Protein AF-A0A3D2MHR7-F1 (afdb_monomer_lite)

Radius of gyration: 10.19 Å; chains: 1; bounding box: 23×19×29 Å

Structure (mmCIF, N/CA/C/O backbone):
data_AF-A0A3D2MHR7-F1
#
_entry.id   AF-A0A3D2MHR7-F1
#
loop_
_atom_site.group_PDB
_atom_site.id
_atom_site.type_symbol
_atom_site.label_atom_id
_atom_site.label_alt_id
_atom_site.label_comp_id
_atom_site.label_asym_id
_atom_site.label_entity_id
_atom_site.label_seq_id
_atom_site.pdbx_PDB_ins_code
_atom_site.Cartn_x
_atom_site.Cartn_y
_atom_site.Cartn_z
_atom_site.occupancy
_atom_site.B_iso_or_equiv
_atom_site.auth_seq_id
_atom_site.auth_comp_id
_atom_site.auth_asym_id
_atom_site.auth_atom_id
_atom_site.pdbx_PDB_model_num
ATOM 1 N N . MET A 1 1 ? 16.223 -2.093 -6.503 1.00 63.22 1 MET A N 1
ATOM 2 C CA . MET A 1 1 ? 15.446 -3.313 -6.807 1.00 63.22 1 MET A CA 1
ATOM 3 C C . MET A 1 1 ? 14.287 -3.368 -5.827 1.00 63.22 1 MET A C 1
ATOM 5 O O . MET A 1 1 ? 14.476 -2.865 -4.720 1.00 63.22 1 MET A O 1
ATOM 9 N N . PRO A 1 2 ? 13.109 -3.881 -6.209 1.00 74.50 2 PRO A N 1
ATOM 10 C CA . PRO A 1 2 ? 12.015 -4.038 -5.258 1.00 74.50 2 PRO A CA 1
ATOM 11 C C . PRO A 1 2 ? 12.466 -4.977 -4.137 1.00 74.50 2 PRO A C 1
ATOM 13 O O . PRO A 1 2 ? 13.126 -5.984 -4.405 1.00 74.50 2 PRO A O 1
ATOM 16 N N . ASN A 1 3 ? 12.143 -4.641 -2.889 1.00 83.56 3 ASN A N 1
ATOM 17 C CA . ASN A 1 3 ? 12.415 -5.542 -1.779 1.00 83.56 3 ASN A CA 1
ATOM 18 C C . ASN A 1 3 ? 11.484 -6.755 -1.920 1.00 83.56 3 ASN A C 1
ATOM 20 O O . ASN A 1 3 ? 10.258 -6.622 -1.870 1.00 83.56 3 ASN A O 1
ATOM 24 N N . GLN A 1 4 ? 12.071 -7.937 -2.111 1.00 85.62 4 GLN A N 1
ATOM 25 C CA . GLN A 1 4 ? 11.316 -9.177 -2.281 1.00 85.62 4 GLN A CA 1
ATOM 26 C C . GLN A 1 4 ? 10.478 -9.519 -1.043 1.00 85.62 4 GLN A C 1
ATOM 28 O O . GLN A 1 4 ? 9.408 -10.103 -1.194 1.00 85.62 4 GLN A O 1
ATOM 33 N N . GLN A 1 5 ? 10.905 -9.100 0.151 1.00 88.38 5 GLN A N 1
ATOM 34 C CA . GLN A 1 5 ? 10.154 -9.284 1.392 1.00 88.38 5 GLN A CA 1
ATOM 35 C C . GLN A 1 5 ? 8.856 -8.467 1.389 1.00 88.38 5 GLN A C 1
ATOM 37 O O . GLN A 1 5 ? 7.790 -9.002 1.678 1.00 88.38 5 GLN A O 1
ATOM 42 N N . HIS A 1 6 ? 8.912 -7.196 0.979 1.00 89.06 6 HIS A N 1
ATOM 43 C CA . HIS A 1 6 ? 7.721 -6.344 0.875 1.00 89.06 6 HIS A CA 1
ATOM 44 C C . HIS A 1 6 ? 6.741 -6.864 -0.176 1.00 89.06 6 HIS A C 1
ATOM 46 O O . HIS A 1 6 ? 5.529 -6.861 0.036 1.00 89.06 6 HIS A O 1
ATOM 52 N N . LEU A 1 7 ? 7.268 -7.365 -1.295 1.00 90.12 7 LEU A N 1
ATOM 53 C CA . LEU A 1 7 ? 6.444 -7.989 -2.319 1.00 90.12 7 LEU A CA 1
ATOM 54 C C . LEU A 1 7 ? 5.779 -9.272 -1.805 1.00 90.12 7 LEU A C 1
ATOM 56 O O . LEU A 1 7 ? 4.614 -9.516 -2.101 1.00 90.12 7 LEU A O 1
ATOM 60 N N . ALA A 1 8 ? 6.505 -10.085 -1.035 1.00 90.88 8 ALA A N 1
ATOM 61 C CA . ALA A 1 8 ? 5.966 -11.297 -0.430 1.00 90.88 8 ALA A CA 1
ATOM 62 C C . ALA A 1 8 ? 4.842 -10.981 0.568 1.00 90.88 8 ALA A C 1
ATOM 64 O O . ALA A 1 8 ? 3.820 -11.658 0.538 1.00 90.88 8 ALA A O 1
ATOM 65 N N . LEU A 1 9 ? 4.987 -9.928 1.378 1.00 91.62 9 LEU A N 1
ATOM 66 C CA . LEU A 1 9 ? 3.934 -9.465 2.289 1.00 91.62 9 LEU A CA 1
ATOM 67 C C . LEU A 1 9 ? 2.673 -9.045 1.524 1.00 91.62 9 LEU A C 1
ATOM 69 O O . LEU A 1 9 ? 1.583 -9.510 1.841 1.00 91.62 9 LEU A O 1
ATOM 73 N N . LEU A 1 10 ? 2.816 -8.250 0.458 1.00 89.75 10 LEU A N 1
ATOM 74 C CA . LEU A 1 10 ? 1.674 -7.874 -0.385 1.00 89.75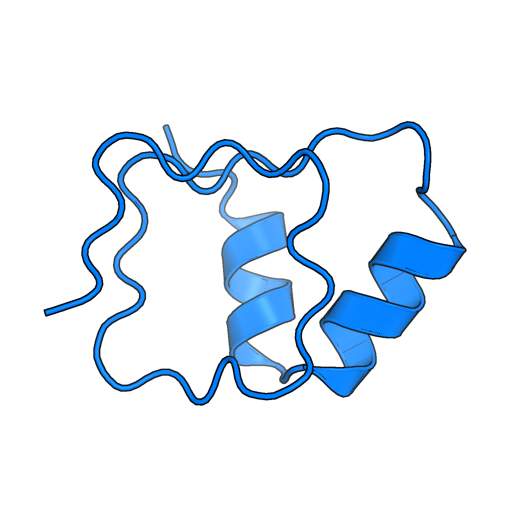 10 LEU A CA 1
ATOM 75 C C . LEU A 1 10 ? 1.027 -9.079 -1.085 1.00 89.75 10 LEU A C 1
ATOM 77 O O . LEU A 1 10 ? -0.184 -9.080 -1.293 1.00 89.75 10 LEU A O 1
ATOM 81 N N . LYS A 1 11 ? 1.808 -10.108 -1.442 1.00 89.38 11 LYS A N 1
ATOM 82 C CA . LYS A 1 11 ? 1.291 -11.361 -2.023 1.00 89.38 11 LYS A CA 1
ATOM 83 C C . LYS A 1 11 ? 0.532 -12.222 -1.015 1.00 89.38 11 LYS A C 1
ATOM 85 O O . LYS A 1 11 ? -0.345 -12.971 -1.428 1.00 89.38 11 LYS A O 1
ATOM 90 N N . GLN A 1 12 ? 0.868 -12.132 0.271 1.00 89.69 12 GLN A N 1
ATOM 91 C CA . GLN A 1 12 ? 0.139 -12.814 1.346 1.00 89.69 12 GLN A CA 1
ATOM 92 C C . GLN A 1 12 ? -1.190 -12.120 1.669 1.00 89.69 12 GLN A C 1
ATOM 94 O O . GLN A 1 12 ? -2.103 -12.761 2.179 1.00 89.69 12 GLN A O 1
ATOM 99 N N . GLY A 1 13 ? -1.317 -10.837 1.325 1.00 91.81 13 GLY A N 1
ATOM 100 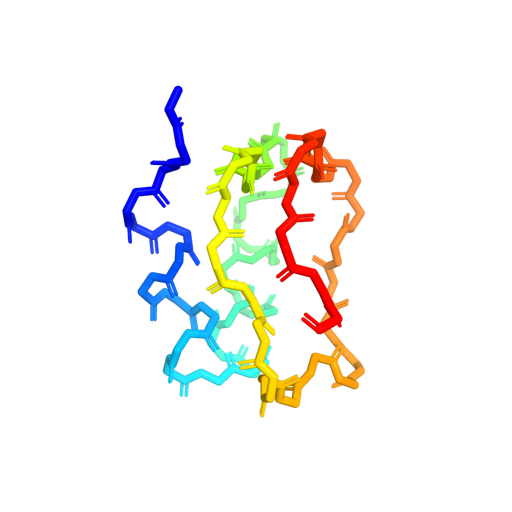C CA . GLY A 1 13 ? -2.556 -10.078 1.417 1.00 91.81 13 GLY A CA 1
ATOM 101 C C . GLY A 1 13 ? -2.367 -8.715 2.075 1.00 91.81 13 GLY A C 1
ATOM 102 O O . GLY A 1 13 ? -1.352 -8.423 2.710 1.00 91.81 13 GLY A O 1
ATOM 103 N N . VAL A 1 14 ? -3.385 -7.866 1.936 1.00 93.12 14 VAL A N 1
ATOM 104 C CA . VAL A 1 14 ? -3.371 -6.503 2.488 1.00 93.12 14 VAL A CA 1
ATOM 105 C C . VAL A 1 14 ? -3.399 -6.480 4.017 1.00 93.12 14 VAL A C 1
ATOM 107 O O . VAL A 1 14 ? -2.876 -5.544 4.614 1.00 93.12 14 VAL A O 1
ATOM 110 N N . GLU A 1 15 ? -3.947 -7.513 4.662 1.00 92.56 15 GLU A N 1
ATOM 111 C CA . GLU A 1 15 ? -3.976 -7.635 6.125 1.00 92.56 15 GLU A CA 1
ATOM 112 C C . GLU A 1 15 ? -2.567 -7.790 6.704 1.00 92.56 15 GLU A C 1
ATOM 114 O O . GLU A 1 15 ? -2.143 -6.948 7.495 1.00 92.56 15 GLU A O 1
ATOM 119 N N . GLY A 1 16 ? -1.801 -8.783 6.237 1.00 92.50 16 GLY A N 1
ATOM 120 C CA . GLY A 1 16 ? -0.422 -9.001 6.689 1.00 92.50 16 GLY A CA 1
ATOM 121 C C . GLY A 1 16 ? 0.499 -7.825 6.355 1.00 92.50 16 GLY A C 1
ATOM 122 O O . GLY A 1 16 ? 1.335 -7.425 7.166 1.00 92.50 16 GLY A O 1
ATOM 123 N N . TRP A 1 17 ? 0.294 -7.194 5.196 1.00 94.06 17 TRP A N 1
ATOM 124 C CA . TRP A 1 17 ? 0.975 -5.945 4.860 1.00 94.06 17 TRP A CA 1
ATOM 125 C C . TRP A 1 17 ? 0.685 -4.827 5.869 1.00 94.06 17 TRP A C 1
ATOM 127 O O . TRP A 1 17 ? 1.600 -4.145 6.336 1.00 94.06 17 TRP A O 1
ATOM 137 N N . ASN A 1 18 ? -0.586 -4.637 6.220 1.00 94.25 18 ASN A N 1
ATOM 138 C CA . ASN A 1 18 ? -1.007 -3.593 7.146 1.00 94.25 18 ASN A CA 1
ATOM 139 C C . ASN A 1 18 ? -0.523 -3.861 8.575 1.00 94.25 18 ASN A C 1
ATOM 141 O O . ASN A 1 18 ? -0.142 -2.915 9.265 1.00 94.25 18 ASN A O 1
ATOM 145 N N . GLU A 1 19 ? -0.502 -5.116 9.025 1.00 94.50 19 GLU A N 1
ATOM 146 C CA . GLU A 1 19 ? 0.090 -5.491 10.314 1.00 94.50 19 GLU A CA 1
ATOM 147 C C . GLU A 1 19 ? 1.585 -5.192 10.357 1.00 94.50 19 GLU A C 1
ATOM 149 O O . GLU A 1 19 ? 2.061 -4.572 11.312 1.00 94.50 19 GLU A O 1
ATOM 154 N N . TRP A 1 20 ? 2.313 -5.544 9.297 1.00 92.94 20 TRP A N 1
ATOM 155 C CA . TRP A 1 20 ? 3.726 -5.204 9.181 1.00 92.94 20 TRP A CA 1
ATOM 156 C C . TRP A 1 20 ? 3.938 -3.681 9.196 1.00 92.94 20 TRP A 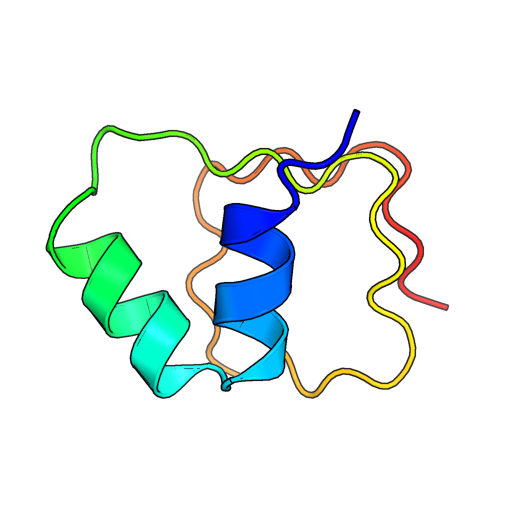C 1
ATOM 158 O O . TRP A 1 20 ? 4.783 -3.182 9.939 1.00 92.94 20 TRP A O 1
ATOM 168 N N . ARG A 1 21 ? 3.107 -2.902 8.487 1.00 94.25 21 ARG A N 1
ATOM 169 C CA . ARG A 1 21 ? 3.177 -1.427 8.520 1.00 94.25 21 ARG A CA 1
ATOM 170 C C . ARG A 1 21 ? 2.894 -0.832 9.897 1.00 94.25 21 ARG A C 1
ATOM 172 O O . ARG A 1 21 ? 3.496 0.185 10.233 1.00 94.25 21 ARG A O 1
ATOM 179 N N . LYS A 1 22 ? 2.016 -1.443 10.700 1.00 93.75 22 LYS A N 1
ATOM 180 C CA . LYS A 1 22 ? 1.769 -1.007 12.087 1.00 93.75 22 LYS A CA 1
ATOM 181 C C . LYS A 1 22 ? 2.994 -1.215 12.977 1.00 93.75 22 LYS A C 1
ATOM 183 O O . LYS A 1 22 ? 3.258 -0.381 13.834 1.00 93.75 22 LYS A O 1
ATOM 188 N N . GLN A 1 23 ? 3.726 -2.309 12.772 1.00 93.81 23 GLN A N 1
ATOM 189 C CA . GLN A 1 23 ? 4.934 -2.626 13.539 1.00 93.81 23 GLN A CA 1
ATOM 190 C C . GLN A 1 23 ? 6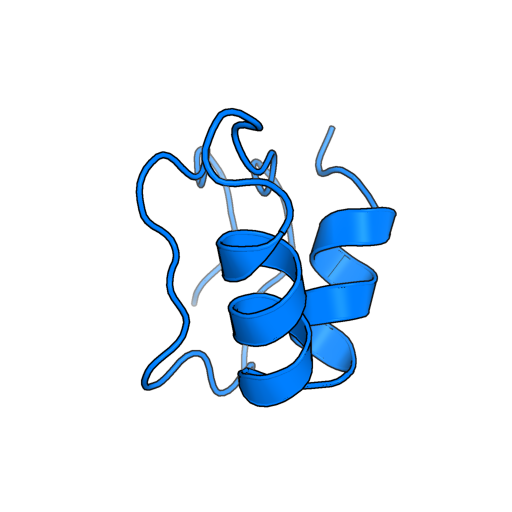.154 -1.820 13.065 1.00 93.81 23 GLN A C 1
ATOM 192 O O . GLN A 1 23 ? 7.011 -1.470 13.872 1.00 93.81 23 GLN A O 1
ATOM 197 N N . HIS A 1 24 ? 6.201 -1.470 11.776 1.00 91.75 24 HIS A N 1
ATOM 198 C CA . HIS A 1 24 ? 7.327 -0.785 11.138 1.00 91.75 24 HIS A CA 1
ATOM 199 C C . HIS A 1 24 ? 6.915 0.554 10.495 1.00 91.75 24 HIS A C 1
ATOM 201 O O . HIS A 1 24 ? 7.078 0.732 9.285 1.00 91.75 24 HIS A O 1
ATOM 207 N N . PRO A 1 25 ? 6.400 1.536 11.262 1.00 91.12 25 PRO A N 1
ATOM 208 C CA . PRO A 1 25 ? 5.927 2.798 10.690 1.00 91.12 25 PRO A CA 1
ATOM 209 C C . PRO A 1 25 ? 7.063 3.629 10.075 1.00 91.12 25 PRO A C 1
ATOM 211 O O . PRO A 1 25 ? 6.860 4.268 9.043 1.00 91.12 25 PRO A O 1
ATOM 214 N N . ALA A 1 26 ? 8.261 3.578 10.668 1.00 91.19 26 ALA A N 1
ATOM 215 C CA . ALA A 1 26 ? 9.441 4.321 10.218 1.00 91.19 26 ALA A CA 1
ATOM 216 C C . ALA A 1 26 ? 10.141 3.698 8.996 1.00 91.19 26 ALA A C 1
ATOM 218 O O . ALA A 1 26 ? 10.959 4.357 8.352 1.00 91.19 26 ALA A O 1
ATOM 219 N N . GLU A 1 27 ? 9.846 2.437 8.673 1.00 90.44 27 GLU A N 1
ATOM 220 C CA . GLU A 1 27 ? 10.461 1.759 7.538 1.00 90.44 27 GLU A CA 1
ATOM 221 C C . GLU A 1 27 ? 9.737 2.134 6.244 1.00 90.44 27 GLU A C 1
ATOM 223 O O . GLU A 1 27 ? 8.515 2.025 6.146 1.00 90.44 27 GLU A O 1
ATOM 228 N N . GLN A 1 28 ? 10.496 2.586 5.244 1.00 90.25 28 GLN A N 1
ATOM 229 C CA . GLN A 1 28 ? 9.949 2.984 3.950 1.00 90.25 28 GLN A CA 1
ATOM 230 C C . GLN A 1 28 ? 9.863 1.777 3.012 1.00 90.25 28 GLN A C 1
ATOM 232 O O . GLN A 1 28 ? 10.897 1.225 2.607 1.00 90.25 28 GLN A O 1
ATOM 237 N N . PRO A 1 29 ? 8.654 1.366 2.597 1.00 91.31 29 PRO A N 1
ATOM 238 C CA . PRO A 1 29 ? 8.530 0.183 1.774 1.00 91.31 29 PRO A CA 1
ATOM 239 C C . PRO A 1 29 ? 9.076 0.409 0.363 1.00 91.31 29 PRO A C 1
ATOM 241 O O . PRO A 1 29 ? 8.593 1.245 -0.396 1.00 91.31 29 PRO A O 1
ATOM 244 N N . THR A 1 30 ? 10.088 -0.364 -0.026 1.00 91.25 30 THR A N 1
ATOM 245 C CA . THR A 1 30 ? 10.654 -0.299 -1.380 1.00 91.25 30 THR A CA 1
ATOM 246 C C . THR A 1 30 ? 9.961 -1.290 -2.312 1.00 91.25 30 THR A C 1
ATOM 248 O O . THR A 1 30 ? 10.293 -2.475 -2.325 1.00 91.25 30 THR A O 1
ATOM 251 N N . LEU A 1 31 ? 9.021 -0.793 -3.115 1.00 89.88 31 LEU A N 1
ATOM 252 C CA . LEU A 1 31 ? 8.248 -1.545 -4.113 1.00 89.88 31 LEU A CA 1
ATOM 253 C C . LEU A 1 31 ? 8.585 -1.112 -5.553 1.00 89.88 31 LEU A C 1
ATOM 255 O O . LEU A 1 31 ? 7.912 -1.483 -6.510 1.00 89.88 31 LEU A O 1
ATOM 259 N N . GLY A 1 32 ? 9.633 -0.310 -5.736 1.00 91.94 32 GLY A N 1
ATOM 260 C CA . GLY A 1 32 ? 9.977 0.249 -7.035 1.00 91.94 32 GLY A CA 1
ATOM 261 C C . GLY A 1 32 ? 10.439 -0.831 -8.012 1.00 91.94 32 GLY A C 1
ATOM 262 O O . GLY A 1 32 ? 11.355 -1.595 -7.706 1.00 91.94 32 GLY A O 1
ATOM 263 N N . GLY A 1 33 ? 9.820 -0.893 -9.191 1.00 90.06 33 GLY A N 1
ATOM 264 C CA . GLY A 1 33 ? 10.060 -1.957 -10.171 1.00 90.06 33 GLY A CA 1
ATOM 265 C C . GLY A 1 33 ? 9.352 -3.277 -9.858 1.00 90.06 33 GLY A C 1
ATOM 266 O O . GLY A 1 33 ? 9.580 -4.250 -10.570 1.00 90.06 33 GLY A O 1
ATOM 267 N N . ALA A 1 34 ? 8.537 -3.341 -8.799 1.00 91.31 34 ALA A N 1
ATOM 268 C CA . ALA A 1 34 ? 7.732 -4.518 -8.496 1.00 91.31 34 ALA A CA 1
ATOM 269 C C . ALA A 1 34 ? 6.646 -4.738 -9.551 1.00 91.31 34 ALA A C 1
ATOM 271 O O . ALA A 1 34 ? 6.036 -3.780 -10.020 1.00 91.31 34 ALA A O 1
ATOM 272 N N . ASP A 1 35 ? 6.363 -6.000 -9.861 1.00 90.31 35 ASP A N 1
ATOM 273 C CA . ASP A 1 35 ? 5.162 -6.375 -10.598 1.00 90.31 35 ASP A CA 1
ATOM 274 C C . ASP A 1 35 ? 3.999 -6.541 -9.615 1.00 90.31 35 ASP A C 1
ATOM 276 O O . ASP A 1 35 ? 3.980 -7.487 -8.826 1.00 90.31 35 ASP A O 1
ATOM 280 N N . LEU A 1 36 ? 3.078 -5.579 -9.631 1.00 89.12 36 LEU A N 1
ATOM 281 C CA . LEU A 1 36 ? 1.894 -5.514 -8.775 1.00 89.12 36 LEU A CA 1
ATOM 282 C C . LEU A 1 36 ? 0.600 -5.728 -9.580 1.00 89.12 36 LEU A C 1
ATOM 284 O O . LEU A 1 36 ? -0.499 -5.470 -9.085 1.00 89.12 36 LEU A O 1
ATOM 288 N N . ARG A 1 37 ? 0.711 -6.180 -10.835 1.00 90.00 37 ARG A N 1
ATOM 289 C CA . ARG A 1 37 ? -0.438 -6.381 -11.723 1.00 90.00 37 ARG A CA 1
ATOM 290 C C . ARG A 1 37 ? -1.399 -7.423 -11.165 1.00 90.00 37 ARG A C 1
ATOM 292 O O . ARG A 1 37 ? -0.985 -8.483 -10.702 1.00 90.00 37 ARG A O 1
ATOM 299 N N . GLY A 1 38 ? -2.693 -7.117 -11.228 1.00 87.88 38 GLY A N 1
ATOM 300 C CA . GLY A 1 38 ? -3.758 -8.007 -10.757 1.00 87.88 38 GLY A CA 1
ATOM 301 C C . GLY A 1 38 ? -3.799 -8.216 -9.238 1.00 87.88 38 GLY A C 1
ATOM 302 O O . GLY A 1 38 ? -4.650 -8.963 -8.761 1.00 87.88 38 GLY A O 1
ATOM 303 N N . MET A 1 39 ? -2.919 -7.568 -8.465 1.00 89.94 39 MET A N 1
ATOM 304 C CA . MET A 1 39 ? -2.962 -7.640 -7.008 1.00 89.94 39 MET A CA 1
ATOM 305 C C . MET A 1 39 ? -4.102 -6.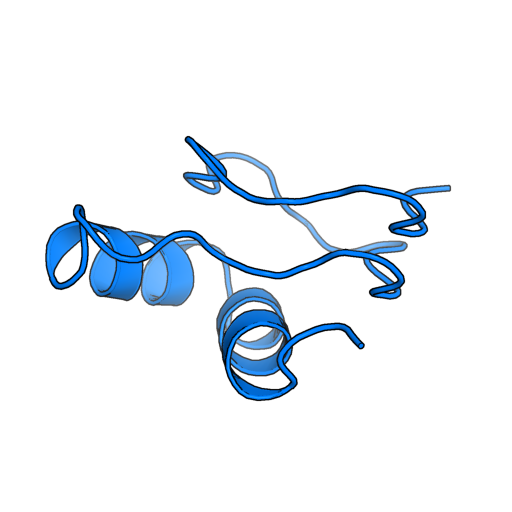771 -6.479 1.00 89.94 39 MET A C 1
ATOM 307 O O . MET A 1 39 ? -4.220 -5.595 -6.828 1.00 89.94 39 MET A O 1
ATOM 311 N N . ASN A 1 40 ? -4.920 -7.335 -5.591 1.00 88.25 40 ASN A N 1
ATOM 312 C CA . ASN A 1 40 ? -5.905 -6.555 -4.857 1.00 88.25 40 ASN A CA 1
ATOM 313 C C . ASN A 1 40 ? -5.197 -5.763 -3.748 1.00 88.25 40 ASN A C 1
ATOM 315 O O . ASN A 1 40 ? -4.969 -6.277 -2.657 1.00 88.25 40 ASN A O 1
ATOM 319 N N . LEU A 1 41 ? -4.823 -4.522 -4.056 1.00 89.00 41 LEU A N 1
ATOM 320 C CA . LEU A 1 41 ? -4.201 -3.583 -3.117 1.00 89.00 41 LEU A CA 1
ATOM 321 C C . LEU A 1 41 ? -5.229 -2.660 -2.443 1.00 89.00 41 LEU A C 1
ATOM 323 O O . LEU A 1 41 ? -4.850 -1.672 -1.809 1.00 89.00 41 LEU A O 1
ATOM 327 N N . SER A 1 42 ? -6.529 -2.945 -2.578 1.00 89.25 42 SER A N 1
ATOM 328 C CA . SER A 1 42 ? -7.570 -2.187 -1.888 1.00 89.25 42 SER A CA 1
ATOM 329 C C . SER A 1 42 ? -7.337 -2.249 -0.377 1.00 89.25 42 SER A C 1
ATOM 331 O O . SER A 1 42 ? -7.142 -3.322 0.184 1.00 89.25 42 SER A O 1
ATOM 333 N N . CYS A 1 43 ? -7.335 -1.086 0.278 1.00 91.69 43 CYS A N 1
ATOM 334 C CA . CYS A 1 43 ? -7.048 -0.924 1.710 1.00 91.69 43 CYS A CA 1
ATOM 335 C C . CYS A 1 43 ? -5.593 -1.206 2.145 1.00 91.69 43 CYS A C 1
ATOM 337 O O . CYS A 1 43 ? -5.323 -1.222 3.348 1.00 91.69 43 CYS A O 1
ATOM 339 N N . ALA A 1 44 ? -4.641 -1.397 1.225 1.00 93.31 44 ALA A N 1
ATOM 340 C CA . ALA A 1 44 ? -3.227 -1.515 1.583 1.00 93.31 44 ALA A CA 1
ATOM 341 C C . ALA A 1 44 ? -2.646 -0.156 2.019 1.00 93.31 44 ALA A C 1
ATOM 343 O O . ALA A 1 44 ? -2.734 0.836 1.293 1.00 93.31 44 ALA A O 1
ATOM 344 N N . ASN A 1 45 ? -1.993 -0.112 3.181 1.00 93.38 45 ASN A N 1
ATOM 345 C CA . ASN A 1 45 ? -1.269 1.064 3.654 1.00 93.38 45 ASN A CA 1
ATOM 346 C C . ASN A 1 45 ? 0.068 1.210 2.910 1.00 93.38 45 ASN A C 1
ATOM 348 O O . ASN A 1 45 ? 1.106 0.728 3.364 1.00 93.38 45 ASN A O 1
ATOM 352 N N . LEU A 1 46 ? 0.049 1.871 1.757 1.00 91.06 46 LEU A N 1
ATOM 353 C CA . LEU A 1 46 ? 1.244 2.166 0.958 1.00 91.06 46 LEU A CA 1
ATOM 354 C C . LEU A 1 46 ? 1.869 3.528 1.306 1.00 91.06 46 LEU A C 1
ATOM 356 O O . LEU A 1 46 ? 2.639 4.068 0.510 1.00 91.06 46 LEU A O 1
ATOM 360 N N . ASP A 1 47 ? 1.547 4.096 2.471 1.00 92.12 47 ASP A N 1
ATOM 361 C CA . ASP A 1 47 ? 2.085 5.390 2.884 1.00 92.12 47 ASP A CA 1
ATOM 362 C C . ASP A 1 47 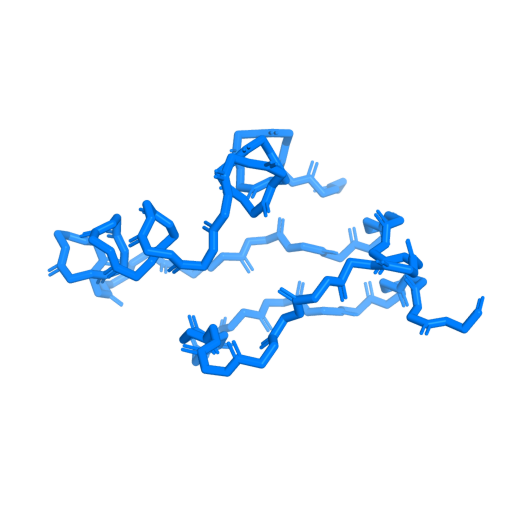? 3.618 5.351 2.971 1.00 92.12 47 ASP A C 1
ATOM 364 O O . ASP A 1 47 ? 4.199 4.422 3.544 1.00 92.12 47 ASP A O 1
ATOM 368 N N . GLY A 1 48 ? 4.267 6.336 2.346 1.00 89.62 48 GLY A N 1
ATOM 369 C CA . GLY A 1 48 ? 5.726 6.411 2.226 1.00 89.62 48 GLY A CA 1
ATOM 370 C C . GLY A 1 48 ? 6.375 5.329 1.348 1.00 89.62 48 GLY A C 1
ATOM 371 O O . GLY A 1 48 ? 7.604 5.253 1.297 1.00 89.62 48 GLY A O 1
ATOM 372 N N . ALA A 1 49 ? 5.604 4.481 0.654 1.00 92.12 49 ALA A N 1
ATOM 373 C CA . ALA A 1 49 ? 6.164 3.431 -0.193 1.00 92.12 49 ALA A CA 1
ATOM 374 C C . ALA A 1 49 ? 6.748 3.987 -1.499 1.00 92.12 49 ALA A C 1
ATOM 376 O O . ALA A 1 49 ? 6.102 4.716 -2.255 1.00 92.12 49 ALA A O 1
ATOM 377 N N . ASN A 1 50 ? 7.968 3.566 -1.831 1.00 91.56 50 ASN A N 1
ATOM 378 C CA . ASN A 1 50 ? 8.562 3.840 -3.129 1.00 91.56 50 ASN A CA 1
ATOM 379 C C . ASN A 1 50 ? 7.954 2.903 -4.179 1.00 91.56 50 ASN A C 1
ATOM 381 O O . ASN A 1 50 ? 8.361 1.749 -4.286 1.00 91.56 50 ASN A O 1
ATOM 385 N N . LEU A 1 51 ? 7.021 3.421 -4.978 1.00 89.56 51 LEU A N 1
ATOM 386 C CA . LEU A 1 51 ? 6.368 2.723 -6.096 1.00 89.56 51 LEU A CA 1
ATOM 387 C C . LEU A 1 51 ? 6.980 3.076 -7.463 1.00 89.56 51 LEU A C 1
ATOM 389 O O . LEU A 1 51 ? 6.399 2.804 -8.515 1.00 89.56 51 LEU A O 1
ATOM 393 N N . ARG A 1 52 ? 8.157 3.709 -7.495 1.00 92.19 52 ARG A N 1
ATOM 394 C CA . ARG A 1 52 ? 8.758 4.181 -8.747 1.00 92.19 52 ARG A CA 1
ATOM 395 C C . ARG A 1 52 ? 9.033 3.007 -9.689 1.00 92.19 52 ARG A C 1
ATOM 397 O O . ARG A 1 52 ? 9.770 2.092 -9.337 1.00 92.19 52 ARG A O 1
ATOM 404 N N . ARG A 1 53 ? 8.505 3.069 -10.917 1.00 89.56 53 ARG A N 1
ATOM 405 C CA . ARG A 1 53 ? 8.559 1.984 -11.924 1.00 89.56 53 ARG A CA 1
ATOM 406 C C . ARG A 1 53 ? 7.823 0.698 -11.521 1.00 89.56 53 ARG A C 1
ATOM 408 O O . ARG A 1 53 ? 8.033 -0.318 -12.173 1.00 89.56 53 ARG A O 1
ATOM 415 N N . ALA A 1 54 ? 7.013 0.702 -10.462 1.00 90.94 54 ALA A N 1
ATOM 416 C CA . ALA A 1 54 ? 6.151 -0.438 -10.177 1.00 90.94 54 ALA A CA 1
ATOM 417 C C . ALA A 1 54 ? 5.151 -0.627 -11.326 1.00 90.94 54 ALA A C 1
ATOM 419 O O . ALA A 1 54 ? 4.617 0.349 -11.862 1.00 90.94 54 ALA A O 1
ATOM 420 N N . ASN A 1 55 ? 4.929 -1.876 -11.716 1.00 88.94 55 ASN A N 1
ATOM 421 C CA . ASN A 1 55 ? 3.974 -2.219 -12.748 1.00 88.94 55 ASN A CA 1
ATOM 422 C C . ASN A 1 55 ? 2.601 -2.463 -12.115 1.00 88.94 55 ASN A C 1
ATOM 424 O O . ASN A 1 55 ? 2.424 -3.424 -11.374 1.00 88.94 55 ASN A O 1
ATOM 428 N N . LEU A 1 56 ? 1.654 -1.568 -12.394 1.00 82.81 56 LEU A N 1
ATOM 429 C CA . LEU A 1 56 ? 0.284 -1.592 -11.867 1.00 82.81 56 LEU A CA 1
ATOM 430 C C . LEU A 1 56 ? -0.765 -1.866 -12.962 1.00 82.81 56 LEU A C 1
ATOM 432 O O . LEU A 1 56 ? -1.952 -1.904 -12.651 1.00 82.81 56 LEU A O 1
ATOM 436 N N . ARG A 1 57 ? -0.348 -1.993 -14.231 1.00 76.00 57 ARG A N 1
ATOM 437 C CA . ARG A 1 57 ? -1.229 -2.095 -15.407 1.00 76.00 57 ARG A CA 1
ATOM 438 C C . ARG A 1 57 ? -1.077 -3.422 -16.128 1.00 76.00 57 ARG A C 1
ATOM 440 O O . ARG A 1 57 ? 0.078 -3.819 -16.387 1.00 76.00 57 ARG A O 1
#

Sequence (57 aa):
MPNQQHLALLKQGVEGWNEWRKQHPAEQPTLGGADLRGMNLSCANLDGANLRRANLR

Secondary structure (DSSP, 8-state):
---HHHHHHHHH-HHHHHHHHHH-TTS--B-TT-B-TT---TT---TT-B-TT-B--

pLDDT: mean 89.69, std 5.08, range [63.22, 94.5]

Foldseek 3Di:
DFDVVLVVQLVVHLVSQVVVCVVCVPDAHECDLPACEPRPCVNRPNVNHDPHNHHHD